Protein AF-A0A7J4SQY0-F1 (afdb_monomer)

Foldseek 3Di:
DDDDPDQPDPDAQDADPDPLLLLLLVVQVVHWDDLVVSCVSSVNPSVSSLVSVVVCVVVVQKDWPDDNPPPPITIHGDPVVVVNNLSNLLVLLLVDPPDDPDQFDKDFSDDDPLDTDIDGSDDDPDQWDWDWPDDDPVDDDPPPDDTDTDIRGDDSVDDWDADNNRSDTDDDDDD

Solvent-accessible surface area (backbone atoms only — not comparable to full-atom values): 10884 Å² total; per-residue (Å²): 135,86,82,76,75,77,92,80,67,92,78,68,51,39,72,67,75,55,70,68,55,46,44,54,53,64,54,31,71,79,43,68,37,30,70,70,54,48,18,62,77,59,71,39,57,59,72,61,47,55,54,47,49,54,51,34,41,79,67,52,24,35,50,56,83,45,62,93,86,47,84,81,33,40,30,36,61,30,72,61,29,52,49,48,50,54,23,24,51,24,30,37,44,42,67,41,76,84,70,73,89,55,75,83,37,76,44,81,50,44,79,56,92,91,50,71,41,72,46,57,69,51,92,70,87,58,63,55,47,80,42,63,80,62,82,85,81,85,62,83,82,84,80,84,69,88,80,59,70,47,79,41,80,47,68,71,90,75,72,82,43,59,42,48,90,78,24,43,80,49,72,80,79,82,130

pLDDT: mean 83.84, std 13.64, range [30.95, 97.06]

Secondary structure (DSSP, 8-state):
------TTS--------SHHHHHHHHHHTTS-B-HHHHHHHHT--HHHHHHHHHHHHHTTSEEESS-TT-TT--EEE-HHHHHHHHHHHHHHHHT--SPP-STT-EEEEEEETTEEEEEESS----SEEEEESS---SSPP-SSS---EEEEE--TTS--EE-TTT--EEPPPP-

Nearest PDB structures (foldseek):
  5yi0-assembly1_B  TM=7.807E-01  e=3.918E-03  Lactococcus lactis subsp. lactis Il1403
  6fi9-assembly1_A  TM=7.432E-01  e=4.398E-03  Lactococcus cremoris subsp. cremoris MG1363
  5yhy-assembly1_A  TM=7.097E-01  e=1.107E-02  Lactococcus lactis subsp. lactis Il1403
  5yi2-assembly2_E  TM=7.625E-01  e=2.484E-02  Lactococcus lactis subsp. lactis Il1403
  5yi3-assembly1_A  TM=6.795E-01  e=2.089E-02  Lactococcus lactis subsp. lactis Il1403

Structure (mmCIF, N/CA/C/O backbone):
data_AF-A0A7J4SQY0-F1
#
_entry.id   AF-A0A7J4SQY0-F1
#
loop_
_atom_site.group_PDB
_atom_site.id
_atom_site.type_symbol
_atom_site.label_atom_id
_atom_site.label_alt_id
_atom_site.label_comp_id
_atom_site.label_asym_id
_atom_site.label_entity_id
_atom_site.label_seq_id
_atom_site.pdbx_PDB_ins_code
_atom_site.Cartn_x
_atom_site.Cartn_y
_atom_site.Cartn_z
_atom_site.occupancy
_atom_site.B_iso_or_equiv
_atom_site.auth_seq_id
_atom_site.auth_comp_id
_atom_site.auth_asym_id
_atom_site.auth_atom_id
_atom_site.pdbx_PDB_model_num
ATOM 1 N N . MET A 1 1 ? 15.262 -10.396 9.642 1.00 30.95 1 MET A N 1
ATOM 2 C CA . MET A 1 1 ? 15.866 -9.175 10.210 1.00 30.95 1 MET A CA 1
ATOM 3 C C . MET A 1 1 ? 14.831 -8.074 10.093 1.00 30.95 1 MET A C 1
ATOM 5 O O . MET A 1 1 ? 14.498 -7.698 8.979 1.00 30.95 1 MET A O 1
ATOM 9 N N . ALA A 1 2 ? 14.218 -7.687 11.211 1.00 36.28 2 ALA A N 1
ATOM 10 C CA . ALA A 1 2 ? 13.277 -6.576 11.251 1.00 36.28 2 ALA A CA 1
ATOM 11 C C . ALA A 1 2 ? 14.099 -5.286 11.346 1.00 36.28 2 ALA A C 1
ATOM 13 O O . ALA A 1 2 ? 14.777 -5.072 12.346 1.00 36.28 2 ALA A O 1
ATOM 14 N N . GLU A 1 3 ? 14.109 -4.481 10.286 1.00 43.28 3 GLU A N 1
ATOM 15 C CA . GLU A 1 3 ? 14.729 -3.157 10.320 1.00 43.28 3 GLU A CA 1
ATOM 16 C C . GLU A 1 3 ? 13.819 -2.206 11.097 1.00 43.28 3 GLU A C 1
ATOM 18 O O . GLU A 1 3 ? 12.752 -1.794 10.640 1.00 43.28 3 GLU A O 1
ATOM 23 N N . THR A 1 4 ? 14.247 -1.889 12.313 1.00 43.28 4 THR A N 1
ATOM 24 C CA . THR A 1 4 ? 13.703 -0.828 13.150 1.00 43.28 4 THR A CA 1
ATOM 25 C C . THR A 1 4 ? 14.023 0.516 12.496 1.00 43.28 4 THR A C 1
ATOM 27 O O . THR A 1 4 ? 15.174 0.944 12.457 1.00 43.28 4 THR A O 1
ATOM 30 N N . MET A 1 5 ? 13.002 1.192 11.965 1.00 43.00 5 MET A N 1
ATOM 31 C CA . MET A 1 5 ? 13.113 2.582 11.519 1.00 43.00 5 MET A CA 1
ATOM 32 C C . MET A 1 5 ? 13.532 3.477 12.696 1.00 43.00 5 MET A C 1
ATOM 34 O O . MET A 1 5 ? 12.891 3.467 13.747 1.00 43.00 5 MET A O 1
ATOM 38 N N . SER A 1 6 ? 14.583 4.277 12.505 1.00 37.00 6 SER A N 1
ATOM 39 C CA . SER A 1 6 ? 14.982 5.339 13.434 1.00 37.00 6 SER A CA 1
ATOM 40 C C . SER A 1 6 ? 13.821 6.325 13.661 1.00 37.00 6 SER A C 1
ATOM 42 O O . SER A 1 6 ? 13.302 6.878 12.690 1.00 37.00 6 SER A O 1
ATOM 44 N N . PRO A 1 7 ? 13.421 6.611 14.913 1.00 41.41 7 PRO A N 1
ATOM 45 C CA . PRO A 1 7 ? 12.177 7.325 15.226 1.00 41.41 7 PRO A CA 1
ATOM 46 C C . PRO A 1 7 ? 12.221 8.856 15.039 1.00 41.41 7 PRO A C 1
ATOM 48 O O . PRO A 1 7 ? 11.351 9.545 15.565 1.00 41.41 7 PRO A O 1
ATOM 51 N N . ASN A 1 8 ? 13.204 9.421 14.322 1.00 38.00 8 ASN A N 1
ATOM 52 C CA . ASN A 1 8 ? 13.522 10.855 14.434 1.00 38.00 8 ASN A CA 1
ATOM 53 C C . ASN A 1 8 ? 13.564 11.672 13.130 1.00 38.00 8 ASN A C 1
ATOM 55 O O . ASN A 1 8 ? 14.166 12.741 13.093 1.00 38.00 8 ASN A O 1
ATOM 59 N N . SER A 1 9 ? 12.892 11.224 12.069 1.00 47.25 9 SER A N 1
ATOM 60 C CA . SER A 1 9 ? 12.479 12.130 10.990 1.00 47.25 9 SER A CA 1
ATOM 61 C C . SER A 1 9 ? 10.979 12.364 11.125 1.00 47.25 9 SER A C 1
ATOM 63 O O . SER A 1 9 ? 10.215 11.408 11.251 1.00 47.25 9 SER A O 1
ATOM 65 N N . GLU A 1 10 ? 10.547 13.624 11.150 1.00 61.50 10 GLU A N 1
ATOM 66 C CA . GLU A 1 10 ? 9.141 14.034 11.242 1.00 61.50 10 GLU A CA 1
ATOM 67 C C . GLU A 1 10 ? 8.402 13.726 9.922 1.00 61.50 10 GLU A C 1
ATOM 69 O O . GLU A 1 10 ? 7.939 14.613 9.203 1.00 61.50 10 GLU A O 1
ATOM 74 N N . VAL A 1 11 ? 8.336 12.448 9.547 1.00 72.88 11 VAL A N 1
ATOM 75 C CA . VAL A 1 11 ? 7.703 12.014 8.306 1.00 72.88 11 VAL A CA 1
ATOM 76 C C . VAL A 1 11 ? 6.193 12.057 8.503 1.00 72.88 11 VAL A C 1
ATOM 78 O O . VAL A 1 11 ? 5.601 11.227 9.192 1.00 72.88 11 VAL A O 1
ATOM 81 N N . LYS A 1 12 ? 5.567 13.083 7.925 1.00 84.44 12 LYS A N 1
ATOM 82 C CA . LYS A 1 12 ? 4.125 13.302 8.038 1.00 84.44 12 LYS A CA 1
ATOM 83 C C . LYS A 1 12 ? 3.348 12.308 7.168 1.00 84.44 12 LYS A C 1
ATOM 85 O O . LYS A 1 12 ? 3.774 12.040 6.039 1.00 84.44 12 LYS A O 1
ATOM 90 N N . PRO A 1 13 ? 2.187 11.820 7.645 1.00 89.88 13 PRO A N 1
ATOM 91 C CA . PRO A 1 13 ? 1.281 11.010 6.843 1.00 89.88 13 PRO A CA 1
ATOM 92 C C . PRO A 1 13 ? 0.992 11.673 5.497 1.00 89.88 13 PRO A C 1
ATOM 94 O O . PRO A 1 13 ? 0.701 12.870 5.419 1.00 89.88 13 PRO A O 1
ATOM 97 N N . ARG A 1 14 ? 1.076 10.902 4.412 1.00 93.50 14 ARG A N 1
ATOM 98 C CA . ARG A 1 14 ? 0.941 11.434 3.057 1.00 93.50 14 ARG A CA 1
ATOM 99 C C . ARG A 1 14 ? 0.209 10.458 2.158 1.00 93.50 14 ARG A C 1
ATOM 101 O O . ARG A 1 14 ? 0.680 9.364 1.884 1.00 93.50 14 ARG A O 1
ATOM 108 N N . ARG A 1 15 ? -0.903 10.925 1.598 1.00 94.00 15 ARG A N 1
ATOM 109 C CA . ARG A 1 15 ? -1.699 10.173 0.630 1.00 94.00 15 ARG A CA 1
ATOM 110 C C . ARG A 1 15 ? -0.945 9.942 -0.684 1.00 94.00 15 ARG A C 1
ATOM 112 O O . ARG A 1 15 ? -0.484 10.899 -1.319 1.00 94.00 15 ARG A O 1
ATOM 119 N N . ILE A 1 16 ? -0.949 8.701 -1.165 1.00 94.38 16 ILE A N 1
ATOM 120 C CA . ILE A 1 16 ? -0.61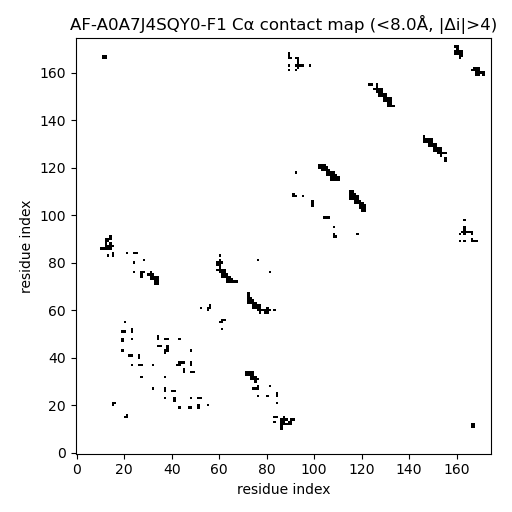7 8.367 -2.552 1.00 94.38 16 ILE A CA 1
ATOM 121 C C . ILE A 1 16 ? -1.753 8.874 -3.446 1.00 94.38 16 ILE A C 1
ATOM 123 O O . ILE A 1 16 ? -2.905 8.436 -3.369 1.00 94.38 16 ILE A O 1
ATOM 127 N N . ARG A 1 17 ? -1.428 9.834 -4.314 1.00 90.25 17 ARG A N 1
ATOM 128 C CA . ARG A 1 17 ? -2.368 10.373 -5.301 1.00 90.25 17 ARG A CA 1
ATOM 129 C C . ARG A 1 17 ? -2.449 9.425 -6.498 1.00 90.25 17 ARG A C 1
ATOM 131 O O . ARG A 1 17 ? -1.426 8.984 -7.011 1.00 90.25 17 ARG A O 1
ATOM 138 N N . GLY A 1 18 ? -3.667 9.157 -6.961 1.00 90.88 18 GLY A N 1
ATOM 139 C CA . GLY A 1 18 ? -3.925 8.303 -8.121 1.00 90.88 18 GLY A CA 1
ATOM 140 C C . GLY A 1 18 ? -4.177 6.837 -7.758 1.00 90.88 18 GLY A C 1
ATOM 141 O O . GLY A 1 18 ? -3.377 6.180 -7.096 1.00 90.88 18 GLY A O 1
ATOM 142 N N . LEU A 1 19 ? -5.305 6.315 -8.240 1.00 91.12 19 LEU A N 1
ATOM 143 C CA . LEU A 1 19 ? -5.750 4.946 -7.971 1.00 91.12 19 LEU A CA 1
ATOM 144 C C . LEU A 1 19 ? -4.794 3.900 -8.559 1.00 91.12 19 LEU A C 1
ATOM 146 O O . LEU A 1 19 ? -4.408 2.962 -7.872 1.00 91.12 19 LEU A O 1
ATOM 150 N N . HIS A 1 20 ? -4.375 4.084 -9.815 1.00 94.75 20 HIS A N 1
ATOM 151 C CA . HIS A 1 20 ? -3.477 3.145 -10.496 1.00 94.75 20 HIS A CA 1
ATOM 152 C C . HIS A 1 20 ? -2.133 3.027 -9.782 1.00 94.75 20 HIS A C 1
ATOM 154 O O . HIS A 1 20 ? -1.658 1.920 -9.548 1.00 94.75 20 HIS A O 1
ATOM 160 N N . ARG A 1 21 ? -1.570 4.169 -9.374 1.00 95.62 21 ARG A N 1
ATOM 161 C CA . ARG A 1 21 ? -0.329 4.240 -8.605 1.00 95.62 21 ARG A CA 1
ATOM 162 C C . ARG A 1 21 ? -0.411 3.407 -7.338 1.00 95.62 21 ARG A C 1
ATOM 164 O O . ARG A 1 21 ? 0.432 2.546 -7.108 1.00 95.62 21 ARG A O 1
ATOM 171 N N . ARG A 1 22 ? -1.455 3.649 -6.544 1.00 94.69 22 ARG A N 1
ATOM 172 C CA . ARG A 1 22 ? -1.685 2.924 -5.298 1.00 94.69 22 ARG A CA 1
ATOM 173 C C . ARG A 1 22 ? -1.810 1.424 -5.552 1.00 94.69 22 ARG A C 1
ATOM 175 O O . ARG A 1 22 ? -1.087 0.660 -4.932 1.00 94.69 22 ARG A O 1
ATOM 182 N N . ARG A 1 23 ? -2.645 1.004 -6.506 1.00 94.50 23 ARG A N 1
ATOM 183 C CA . ARG A 1 23 ? -2.817 -0.421 -6.837 1.00 94.50 23 ARG A CA 1
ATOM 184 C C . ARG A 1 23 ? -1.507 -1.107 -7.213 1.00 94.50 23 ARG A C 1
ATOM 186 O O . ARG A 1 23 ? -1.254 -2.208 -6.745 1.00 94.50 23 ARG A O 1
ATOM 193 N N . VAL A 1 24 ? -0.675 -0.461 -8.032 1.00 96.00 24 VAL A N 1
ATOM 194 C CA . VAL A 1 24 ? 0.631 -1.014 -8.424 1.00 96.00 24 VAL A CA 1
ATOM 195 C C . VAL A 1 24 ? 1.545 -1.169 -7.206 1.00 96.00 24 VAL A C 1
ATOM 197 O O . VAL A 1 24 ? 2.117 -2.237 -7.018 1.00 96.00 24 VAL A O 1
ATOM 200 N N . LEU A 1 25 ? 1.643 -0.147 -6.350 1.00 95.62 25 LEU A N 1
ATOM 201 C CA . LEU A 1 25 ? 2.472 -0.199 -5.141 1.00 95.62 25 LEU A CA 1
ATOM 202 C C . LEU A 1 25 ? 1.994 -1.277 -4.147 1.00 95.62 25 LEU A C 1
ATOM 204 O O . LEU A 1 25 ? 2.810 -2.045 -3.652 1.00 95.62 25 LEU A O 1
ATOM 208 N N . PHE A 1 26 ? 0.684 -1.390 -3.909 1.00 92.56 26 PHE A N 1
ATOM 209 C CA . PHE A 1 26 ? 0.097 -2.410 -3.023 1.00 92.56 26 PHE A CA 1
ATOM 210 C C . PHE A 1 26 ? 0.139 -3.837 -3.602 1.00 92.56 26 PHE A C 1
ATOM 212 O O . PHE A 1 26 ? 0.097 -4.810 -2.853 1.00 92.56 26 PHE A O 1
ATOM 219 N N . ALA A 1 27 ? 0.211 -4.004 -4.925 1.00 93.06 27 ALA A N 1
ATOM 220 C CA . ALA A 1 27 ? 0.482 -5.315 -5.518 1.00 93.06 27 ALA A CA 1
ATOM 221 C C . ALA A 1 27 ? 1.932 -5.744 -5.236 1.00 93.06 27 ALA A C 1
ATOM 223 O O . ALA A 1 27 ? 2.181 -6.867 -4.806 1.00 93.06 27 ALA A O 1
ATOM 224 N N . LEU A 1 28 ? 2.879 -4.815 -5.402 1.00 94.62 28 LEU A N 1
ATOM 225 C CA . LEU A 1 28 ? 4.304 -5.053 -5.163 1.00 94.62 28 LEU A CA 1
ATOM 226 C C . LEU A 1 28 ? 4.682 -5.157 -3.676 1.00 94.62 28 LEU A C 1
ATOM 228 O O . LEU A 1 28 ? 5.775 -5.611 -3.354 1.00 94.62 28 LEU A O 1
ATOM 232 N N . SER A 1 29 ? 3.811 -4.739 -2.752 1.00 91.62 29 SER A N 1
ATOM 233 C CA . SER A 1 29 ? 4.074 -4.844 -1.309 1.00 91.62 29 SER A CA 1
ATOM 234 C C . SER A 1 29 ? 4.036 -6.274 -0.786 1.00 91.62 29 SER A C 1
ATOM 236 O O . SER A 1 29 ? 4.576 -6.538 0.284 1.00 91.62 29 SER A O 1
ATOM 238 N N . ARG A 1 30 ? 3.391 -7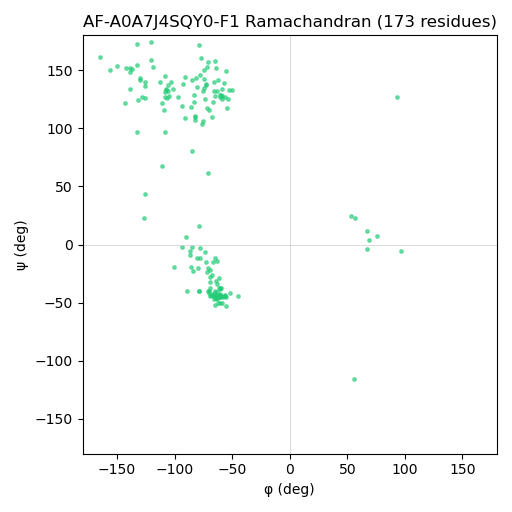.176 -1.530 1.00 86.69 30 ARG A N 1
ATOM 239 C CA . ARG A 1 30 ? 3.230 -8.590 -1.175 1.00 86.69 30 ARG A CA 1
ATOM 240 C C . ARG A 1 30 ? 4.371 -9.446 -1.699 1.00 86.69 30 ARG A C 1
ATOM 242 O O . ARG A 1 30 ? 4.835 -10.362 -1.027 1.00 86.69 30 ARG A O 1
ATOM 249 N N . SER A 1 31 ? 4.806 -9.152 -2.917 1.00 90.62 31 SER A N 1
ATOM 250 C CA . SER A 1 31 ? 5.847 -9.891 -3.616 1.00 90.62 31 SER A CA 1
ATOM 251 C C . SER A 1 31 ? 6.360 -9.090 -4.801 1.00 90.62 31 SER A C 1
ATOM 253 O O . SER A 1 31 ? 5.647 -8.242 -5.341 1.00 90.62 31 SER A O 1
ATOM 255 N N . ASP A 1 32 ? 7.539 -9.457 -5.281 1.00 94.81 32 ASP A N 1
ATOM 256 C CA . ASP A 1 32 ? 8.056 -8.951 -6.544 1.00 94.81 32 ASP A CA 1
ATOM 257 C C . ASP A 1 32 ? 7.284 -9.580 -7.712 1.00 94.81 32 ASP A C 1
ATOM 259 O O . ASP A 1 32 ? 6.944 -10.767 -7.693 1.00 94.81 32 ASP A O 1
ATOM 263 N N . LEU A 1 33 ? 6.956 -8.780 -8.726 1.00 95.69 33 LEU A N 1
ATOM 264 C CA . LEU A 1 33 ? 6.059 -9.188 -9.810 1.00 95.69 33 LEU A CA 1
ATOM 265 C C . LEU A 1 33 ? 6.561 -8.710 -11.167 1.00 95.69 33 LEU A C 1
ATOM 267 O O . LEU A 1 33 ? 7.153 -7.646 -11.311 1.00 95.69 33 LEU A O 1
ATOM 271 N N . THR A 1 34 ? 6.223 -9.451 -12.214 1.00 95.44 34 THR A N 1
ATOM 272 C CA . THR A 1 34 ? 6.360 -8.985 -13.599 1.00 95.44 34 THR A CA 1
ATOM 273 C C . THR A 1 34 ? 5.236 -8.015 -13.977 1.00 95.44 34 THR A C 1
ATOM 275 O O . THR A 1 34 ? 4.144 -8.039 -13.406 1.00 95.44 34 THR A O 1
ATOM 278 N N . VAL A 1 35 ? 5.441 -7.213 -15.030 1.00 94.81 35 VAL A N 1
ATOM 279 C CA . VAL A 1 35 ? 4.418 -6.287 -15.570 1.00 94.81 35 VAL A CA 1
ATOM 280 C C . VAL A 1 35 ? 3.083 -6.996 -15.850 1.00 94.81 35 VAL A C 1
ATOM 282 O O . VAL A 1 35 ? 2.014 -6.476 -15.527 1.00 94.81 35 VAL A O 1
ATOM 285 N N . ALA A 1 36 ? 3.135 -8.206 -16.416 1.00 94.38 36 ALA A N 1
ATOM 286 C CA . ALA A 1 36 ? 1.944 -8.987 -16.738 1.00 94.38 36 ALA A CA 1
ATOM 287 C C . ALA A 1 36 ? 1.212 -9.487 -15.480 1.00 94.38 36 ALA A C 1
ATOM 289 O O . ALA A 1 36 ? -0.018 -9.496 -15.454 1.00 94.38 36 ALA A O 1
ATOM 290 N N . GLN A 1 37 ? 1.945 -9.874 -14.430 1.00 95.81 37 GLN A N 1
ATOM 291 C CA . GLN A 1 37 ? 1.346 -10.244 -13.143 1.00 95.81 37 GLN A CA 1
ATOM 292 C C . GLN A 1 37 ? 0.686 -9.038 -12.468 1.00 95.81 37 GLN A C 1
ATOM 294 O O . GLN A 1 37 ? -0.455 -9.156 -12.030 1.00 95.81 37 GLN A O 1
ATOM 299 N N . ILE A 1 38 ? 1.340 -7.870 -12.473 1.00 95.62 38 ILE A N 1
ATOM 300 C CA . ILE A 1 38 ? 0.766 -6.625 -11.937 1.00 95.62 38 ILE A CA 1
ATOM 301 C C . ILE A 1 38 ? -0.528 -6.273 -12.679 1.00 95.62 38 ILE A C 1
ATOM 303 O O . ILE A 1 38 ? -1.530 -5.945 -12.048 1.00 95.62 38 ILE A O 1
ATOM 307 N N . SER A 1 39 ? -0.544 -6.381 -14.011 1.00 96.00 39 SER A N 1
ATOM 308 C CA . SER A 1 39 ? -1.745 -6.137 -14.821 1.00 96.00 39 SER A CA 1
ATOM 309 C C . SER A 1 39 ? -2.911 -7.041 -14.424 1.00 96.00 39 SER A C 1
ATOM 311 O O . SER A 1 39 ? -4.020 -6.543 -14.229 1.00 96.00 39 SER A O 1
ATOM 313 N N . ARG A 1 40 ? -2.657 -8.343 -14.228 1.00 94.75 40 ARG A N 1
ATOM 314 C CA . ARG A 1 40 ? -3.683 -9.294 -13.779 1.00 94.75 40 ARG A CA 1
ATOM 315 C C . ARG A 1 40 ? -4.182 -8.982 -12.369 1.00 94.75 40 ARG A C 1
ATOM 317 O O . ARG A 1 40 ? -5.383 -8.824 -12.189 1.00 94.75 40 ARG A O 1
ATOM 324 N N . GLN A 1 41 ? -3.280 -8.828 -11.398 1.00 93.12 41 GLN A N 1
ATOM 325 C CA . GLN A 1 41 ? -3.655 -8.599 -9.997 1.00 93.12 41 GLN A CA 1
ATOM 326 C C . GLN A 1 41 ? -4.385 -7.268 -9.786 1.00 93.12 41 GLN A C 1
ATOM 328 O O . GLN A 1 41 ? -5.356 -7.195 -9.048 1.00 93.12 41 GLN A O 1
ATOM 333 N N . THR A 1 42 ? -3.953 -6.200 -10.458 1.00 93.06 42 THR A N 1
ATOM 334 C CA . THR A 1 42 ? -4.568 -4.869 -10.301 1.00 93.06 42 THR A CA 1
ATOM 335 C C . THR A 1 42 ? -5.777 -4.647 -11.214 1.00 93.06 42 THR A C 1
ATOM 337 O O . THR A 1 42 ? -6.435 -3.603 -11.131 1.00 93.06 42 THR A O 1
ATOM 340 N N . SER A 1 43 ? -6.060 -5.601 -12.114 1.00 93.56 43 SER A N 1
ATOM 341 C CA . SER A 1 43 ? -7.028 -5.468 -13.211 1.00 93.56 43 SER A CA 1
ATOM 342 C C . SER A 1 43 ? -6.802 -4.227 -14.092 1.00 93.56 43 SER A C 1
ATOM 344 O O . SER A 1 43 ? -7.739 -3.702 -14.699 1.00 93.56 43 SER A O 1
ATOM 346 N N . LEU A 1 44 ? -5.573 -3.709 -14.144 1.00 94.06 44 LEU A N 1
ATOM 347 C CA . LEU A 1 44 ? -5.203 -2.578 -14.989 1.00 94.06 44 LEU A CA 1
ATOM 348 C C . LEU A 1 44 ? -4.682 -3.093 -16.323 1.00 94.06 44 LEU A C 1
ATOM 350 O O . LEU A 1 44 ? -3.883 -4.027 -16.368 1.00 94.06 44 LEU A O 1
ATOM 354 N N . ARG A 1 45 ? -5.076 -2.455 -17.429 1.00 95.44 45 ARG A N 1
ATOM 355 C CA . ARG A 1 45 ? -4.532 -2.806 -18.747 1.00 95.44 45 ARG A CA 1
ATOM 356 C C . ARG A 1 45 ? -3.024 -2.552 -18.784 1.00 95.44 45 ARG A C 1
ATOM 358 O O . ARG A 1 45 ? -2.553 -1.530 -18.283 1.00 95.44 45 ARG A O 1
ATOM 365 N N . MET A 1 46 ? -2.293 -3.445 -19.449 1.00 94.56 46 MET A N 1
ATOM 366 C CA . MET A 1 46 ? -0.831 -3.395 -19.595 1.00 94.56 46 MET A CA 1
ATOM 367 C C . MET A 1 46 ? -0.271 -1.999 -19.944 1.00 94.56 46 MET A C 1
ATOM 369 O O . MET A 1 46 ? 0.681 -1.590 -19.284 1.00 94.56 46 MET A O 1
ATOM 373 N N . PRO A 1 47 ? -0.846 -1.209 -20.879 1.00 94.75 47 PRO A N 1
ATOM 374 C CA . PRO A 1 47 ? -0.326 0.130 -21.176 1.00 94.75 47 PRO A CA 1
ATOM 375 C C . PRO A 1 47 ? -0.344 1.083 -19.972 1.00 94.75 47 PRO A C 1
ATOM 377 O O . PRO A 1 47 ? 0.598 1.850 -19.781 1.00 94.75 47 PRO A O 1
ATOM 380 N N . HIS A 1 48 ? -1.380 1.013 -19.128 1.00 95.50 48 HIS A N 1
ATOM 381 C CA . HIS A 1 48 ? -1.473 1.834 -17.917 1.00 95.50 48 HIS A CA 1
ATOM 382 C C . HIS A 1 48 ? -0.473 1.385 -16.857 1.00 95.50 48 HIS A C 1
ATOM 384 O O . HIS A 1 48 ? 0.150 2.229 -16.218 1.00 95.50 48 HIS A O 1
ATOM 390 N N . VAL A 1 49 ? -0.285 0.072 -16.706 1.00 96.06 49 VAL A N 1
ATOM 391 C CA . VAL A 1 49 ? 0.712 -0.488 -15.786 1.00 96.06 49 VAL A CA 1
ATOM 392 C C . VAL A 1 49 ? 2.116 -0.067 -16.206 1.00 96.06 49 VAL A C 1
ATOM 394 O O . VAL A 1 49 ? 2.854 0.481 -15.396 1.00 96.06 49 VAL A O 1
ATOM 397 N N . SER A 1 50 ? 2.475 -0.242 -17.478 1.00 94.19 50 SER A N 1
ATOM 398 C CA . SER A 1 50 ? 3.789 0.146 -18.001 1.00 94.19 50 SER A CA 1
ATOM 399 C C . SER A 1 50 ? 4.058 1.644 -17.851 1.00 94.19 50 SER A C 1
ATOM 401 O O . SER A 1 50 ? 5.154 2.030 -17.441 1.00 94.19 50 SER A O 1
ATOM 403 N N . ALA A 1 51 ? 3.065 2.491 -18.144 1.00 95.19 51 ALA A N 1
ATOM 404 C CA . ALA A 1 51 ? 3.186 3.935 -17.973 1.00 95.19 51 ALA A CA 1
ATOM 405 C C . ALA A 1 51 ? 3.382 4.325 -16.500 1.00 95.19 51 ALA A C 1
ATOM 407 O O . ALA A 1 51 ? 4.241 5.153 -16.195 1.00 95.19 51 ALA A O 1
ATOM 408 N N . GLU A 1 52 ? 2.630 3.712 -15.583 1.00 96.69 52 GLU A N 1
ATOM 409 C CA . GLU A 1 52 ? 2.758 4.011 -14.157 1.00 96.69 52 GLU A CA 1
ATOM 410 C C . GLU A 1 52 ? 4.077 3.490 -13.583 1.00 96.69 52 GLU A C 1
ATOM 412 O O . GLU A 1 52 ? 4.747 4.213 -12.857 1.00 96.69 52 GLU A O 1
ATOM 417 N N . LEU A 1 53 ? 4.530 2.301 -13.985 1.00 95.75 53 LEU A N 1
ATOM 418 C CA . LEU A 1 53 ? 5.846 1.778 -13.613 1.00 95.75 53 LEU A CA 1
ATOM 419 C C . LEU A 1 53 ? 6.986 2.661 -14.118 1.00 95.75 53 LEU A C 1
ATOM 421 O O . LEU A 1 53 ? 7.972 2.844 -13.413 1.00 95.75 53 LEU A O 1
ATOM 425 N N . LYS A 1 54 ? 6.866 3.237 -15.321 1.00 95.25 54 LYS A N 1
ATOM 426 C CA . LYS A 1 54 ? 7.844 4.215 -15.817 1.00 95.25 54 LYS A CA 1
ATOM 427 C C . LYS A 1 54 ? 7.917 5.435 -14.892 1.00 95.25 54 LYS A C 1
ATOM 429 O O . LYS A 1 54 ? 9.014 5.846 -14.534 1.00 95.25 54 LYS A O 1
ATOM 434 N N . ARG A 1 55 ? 6.772 5.975 -14.458 1.00 96.00 55 ARG A N 1
ATOM 435 C CA . ARG A 1 55 ? 6.728 7.095 -13.497 1.00 96.00 55 ARG A CA 1
ATOM 436 C C . ARG A 1 55 ? 7.303 6.706 -12.138 1.00 96.00 55 ARG A C 1
ATOM 438 O O . ARG A 1 55 ? 8.130 7.430 -11.607 1.00 96.00 55 ARG A O 1
ATOM 445 N N . LEU A 1 56 ? 6.913 5.548 -11.608 1.00 96.50 56 LEU A N 1
ATOM 446 C CA . LEU A 1 56 ? 7.383 5.054 -10.314 1.00 96.50 56 LEU A CA 1
ATOM 447 C C . LEU A 1 56 ? 8.895 4.793 -10.294 1.00 96.50 56 LEU A C 1
ATOM 449 O O . LEU A 1 56 ? 9.518 5.035 -9.266 1.00 96.50 56 LEU A O 1
ATOM 453 N N . ARG A 1 57 ? 9.493 4.346 -11.410 1.00 95.50 57 ARG A N 1
ATOM 454 C CA . ARG A 1 57 ? 10.957 4.230 -11.547 1.00 95.50 57 ARG A CA 1
ATOM 455 C C . ARG A 1 57 ? 11.637 5.594 -11.534 1.00 95.50 57 ARG A C 1
ATOM 457 O O . ARG A 1 57 ? 12.618 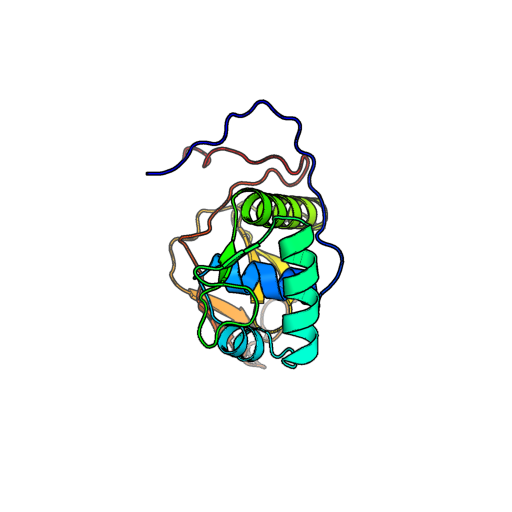5.762 -10.825 1.00 95.50 57 ARG A O 1
ATOM 464 N N . ASN A 1 58 ? 11.094 6.568 -12.268 1.00 96.12 58 ASN A N 1
ATOM 465 C CA . ASN A 1 58 ? 11.615 7.941 -12.259 1.00 96.12 58 ASN A CA 1
ATOM 466 C C . ASN A 1 58 ? 11.525 8.585 -10.864 1.00 96.12 58 ASN A C 1
ATOM 468 O O . ASN A 1 58 ? 12.316 9.459 -10.535 1.00 96.12 58 ASN A O 1
ATOM 472 N N . GLU A 1 59 ? 10.549 8.166 -10.057 1.00 95.88 59 GLU A N 1
ATOM 473 C CA . GLU A 1 59 ? 10.379 8.581 -8.661 1.00 95.88 59 GLU A CA 1
ATOM 474 C C . GLU A 1 59 ? 11.120 7.667 -7.663 1.00 95.88 59 GLU A C 1
ATOM 476 O O . GLU A 1 59 ? 10.939 7.823 -6.456 1.00 95.88 59 GLU A O 1
ATOM 481 N N . GLU A 1 60 ? 11.921 6.710 -8.148 1.00 96.38 60 GLU A N 1
ATOM 482 C CA . GLU A 1 60 ? 12.719 5.756 -7.360 1.00 96.38 60 GLU A CA 1
ATOM 483 C C . GLU A 1 60 ? 11.906 4.914 -6.364 1.00 96.38 60 GLU A C 1
ATOM 485 O O . GLU A 1 60 ? 12.439 4.418 -5.374 1.00 96.38 60 GLU A O 1
ATOM 490 N N . MET A 1 61 ? 10.604 4.741 -6.591 1.00 96.44 61 MET A N 1
ATOM 491 C CA . MET A 1 61 ? 9.733 3.942 -5.718 1.00 96.44 61 MET A CA 1
ATOM 492 C C . MET A 1 61 ? 9.779 2.446 -6.050 1.00 96.44 61 MET A C 1
ATOM 494 O O . MET A 1 61 ? 9.442 1.607 -5.215 1.00 96.44 61 MET A O 1
ATOM 498 N N . VAL A 1 62 ? 10.169 2.105 -7.278 1.00 96.94 62 VAL A N 1
ATOM 499 C CA . VAL A 1 62 ? 10.277 0.723 -7.759 1.00 96.94 62 VAL A CA 1
ATOM 500 C C . VAL A 1 62 ? 11.559 0.548 -8.560 1.00 96.94 62 VAL A C 1
ATOM 502 O O . VAL A 1 62 ? 12.021 1.483 -9.215 1.00 96.94 62 VAL A O 1
ATOM 505 N N . SER A 1 63 ? 12.092 -0.667 -8.549 1.00 95.06 63 SER A N 1
ATOM 506 C CA . SER A 1 63 ? 13.231 -1.082 -9.368 1.00 95.06 63 SER A CA 1
ATOM 507 C C . SER A 1 63 ? 12.930 -2.426 -10.037 1.00 95.06 63 SER A C 1
ATOM 509 O O . SER A 1 63 ? 11.875 -3.020 -9.800 1.00 95.06 63 SER A O 1
ATOM 511 N N . SER A 1 64 ? 13.803 -2.881 -10.933 1.00 93.38 64 SER A N 1
ATOM 512 C CA . SER A 1 64 ? 13.655 -4.165 -11.615 1.00 93.38 64 SER A CA 1
ATOM 513 C C . SER A 1 64 ? 14.974 -4.921 -11.740 1.00 93.38 64 SER A C 1
ATOM 515 O O . SER A 1 64 ? 16.026 -4.304 -11.850 1.00 93.38 64 SER A O 1
ATOM 517 N N . THR A 1 65 ? 14.917 -6.255 -11.724 1.00 89.44 65 THR A N 1
ATOM 518 C CA . THR A 1 65 ? 16.108 -7.129 -11.760 1.00 89.44 65 THR A CA 1
ATOM 519 C C . THR A 1 65 ? 16.837 -7.101 -13.106 1.00 89.44 65 THR A C 1
ATOM 521 O O . THR A 1 65 ? 18.037 -7.340 -13.159 1.00 89.44 65 THR A O 1
ATOM 524 N N . GLY A 1 66 ? 16.121 -6.825 -14.195 1.00 83.56 66 GLY A N 1
ATOM 525 C CA . GLY A 1 66 ? 16.695 -6.639 -15.528 1.00 83.56 66 GLY A CA 1
ATOM 526 C C . GLY A 1 66 ? 16.391 -5.261 -16.103 1.00 83.56 66 GLY A C 1
ATOM 527 O O . GLY A 1 66 ? 15.583 -4.505 -15.543 1.00 83.56 66 GLY A O 1
ATOM 528 N N . ASP A 1 67 ? 16.990 -4.983 -17.260 1.00 77.81 67 ASP A N 1
ATOM 529 C CA . ASP A 1 67 ? 16.842 -3.711 -17.961 1.00 77.81 67 ASP A CA 1
ATOM 530 C C . ASP A 1 67 ? 15.371 -3.356 -18.242 1.00 77.81 67 ASP A C 1
ATOM 532 O O . ASP A 1 67 ? 14.523 -4.239 -18.450 1.00 77.81 67 ASP A O 1
ATOM 536 N N . PRO A 1 68 ? 15.028 -2.056 -18.282 1.00 69.62 68 PRO A N 1
ATOM 537 C CA . PRO A 1 68 ? 13.689 -1.615 -18.638 1.00 69.62 68 PRO A CA 1
ATOM 538 C C . PRO A 1 68 ? 13.242 -2.188 -19.992 1.00 69.62 68 PRO A C 1
ATOM 540 O O . PRO A 1 68 ? 13.816 -1.891 -21.032 1.00 69.62 68 PRO A O 1
ATOM 543 N N . GLY A 1 69 ? 12.174 -2.990 -19.984 1.00 67.94 69 GLY A N 1
ATOM 544 C CA . GLY A 1 69 ? 11.632 -3.621 -21.194 1.00 67.94 69 GLY A CA 1
ATOM 545 C C . GLY A 1 69 ? 12.110 -5.055 -21.438 1.00 67.94 69 GLY A C 1
ATOM 546 O O . GLY A 1 69 ? 11.562 -5.721 -22.318 1.00 67.94 69 GLY A O 1
ATOM 547 N N . ALA A 1 70 ? 13.040 -5.570 -20.626 1.00 79.00 70 ALA A N 1
ATOM 548 C CA . ALA A 1 70 ? 13.386 -6.985 -20.630 1.00 79.00 70 ALA A CA 1
ATOM 549 C C . ALA A 1 70 ? 12.152 -7.838 -20.283 1.00 79.00 70 ALA A C 1
ATOM 551 O O . ALA A 1 70 ? 11.448 -7.604 -19.290 1.00 79.00 70 ALA A O 1
ATOM 552 N N . ARG A 1 71 ? 11.863 -8.835 -21.127 1.00 78.56 71 ARG A N 1
ATOM 553 C CA . ARG A 1 71 ? 10.736 -9.751 -20.912 1.00 78.56 71 ARG A CA 1
ATOM 554 C C . ARG A 1 71 ? 10.963 -10.542 -19.626 1.00 78.56 71 ARG A C 1
ATOM 556 O O . ARG A 1 71 ? 12.037 -11.086 -19.416 1.00 78.56 71 ARG A O 1
ATOM 563 N N . GLY A 1 72 ? 9.936 -10.610 -18.782 1.00 83.50 72 GLY A N 1
ATOM 564 C CA . GLY A 1 72 ? 9.996 -11.361 -17.526 1.00 83.50 72 GLY A CA 1
ATOM 565 C C . GLY A 1 72 ? 10.791 -10.689 -16.402 1.00 83.50 72 GLY A C 1
ATOM 566 O O . GLY A 1 72 ? 10.955 -11.307 -15.359 1.00 83.50 72 GLY A O 1
ATOM 567 N N . SER A 1 73 ? 11.245 -9.440 -16.573 1.00 90.06 73 SER A N 1
ATOM 568 C CA . SER A 1 73 ? 11.933 -8.707 -15.504 1.00 90.06 73 SER A CA 1
ATOM 569 C C . SER A 1 73 ? 11.036 -8.573 -14.268 1.00 90.06 73 SER A C 1
ATOM 571 O O . SER A 1 73 ? 9.895 -8.100 -14.367 1.00 90.06 73 SER A O 1
ATOM 573 N N . SER A 1 74 ? 11.555 -9.017 -13.121 1.00 94.12 74 SER A N 1
ATOM 574 C CA . SER A 1 74 ? 10.884 -8.896 -11.828 1.00 94.12 74 SER A CA 1
ATOM 575 C C . SER A 1 74 ? 10.977 -7.456 -11.339 1.00 94.12 74 SER A C 1
ATOM 577 O O . SER A 1 74 ? 12.046 -6.849 -11.401 1.00 94.12 74 SER A O 1
ATOM 579 N N . ILE A 1 75 ? 9.856 -6.894 -10.895 1.00 95.88 75 ILE A N 1
ATOM 580 C CA . ILE A 1 75 ? 9.752 -5.536 -10.363 1.00 95.88 75 ILE A CA 1
ATOM 581 C C . ILE A 1 75 ? 9.546 -5.642 -8.863 1.00 95.88 75 ILE A C 1
ATOM 583 O O . ILE A 1 75 ? 8.680 -6.391 -8.417 1.00 95.88 75 ILE A O 1
ATOM 587 N N . TYR A 1 76 ? 10.299 -4.850 -8.111 1.00 95.81 76 TYR A N 1
ATOM 588 C CA . TYR A 1 76 ? 10.276 -4.847 -6.656 1.00 95.81 76 TYR A CA 1
ATOM 589 C C . TYR A 1 76 ? 10.184 -3.422 -6.106 1.00 95.81 76 TYR A C 1
ATOM 591 O O . TYR A 1 76 ? 10.580 -2.449 -6.761 1.00 95.81 76 TYR A O 1
ATOM 599 N N . LEU A 1 77 ? 9.641 -3.289 -4.894 1.00 96.75 77 LEU A N 1
ATOM 600 C CA . LEU A 1 77 ? 9.613 -2.011 -4.182 1.00 96.75 77 LEU A CA 1
ATOM 601 C C . LEU A 1 77 ? 10.997 -1.664 -3.643 1.00 96.75 77 LEU A C 1
ATOM 603 O O . LEU A 1 77 ? 11.646 -2.483 -2.992 1.00 96.75 77 LEU A O 1
ATOM 607 N N . THR A 1 78 ? 11.396 -0.411 -3.831 1.00 97.06 78 THR A N 1
ATOM 608 C CA . THR A 1 78 ? 12.532 0.168 -3.109 1.00 97.06 78 THR A CA 1
ATOM 609 C C . THR A 1 78 ? 12.113 0.556 -1.690 1.00 97.06 78 THR A C 1
ATOM 611 O O . THR A 1 78 ? 10.924 0.572 -1.353 1.00 97.06 78 THR A O 1
ATOM 614 N N . GLN A 1 79 ? 13.083 0.946 -0.862 1.00 95.19 79 GLN A N 1
ATOM 615 C CA . GLN A 1 79 ? 12.813 1.485 0.470 1.00 95.19 79 GLN A CA 1
ATOM 616 C C . GLN A 1 79 ? 11.855 2.687 0.424 1.00 95.19 79 GLN A C 1
ATOM 618 O O . GLN A 1 79 ? 10.846 2.713 1.125 1.00 95.19 79 GLN A O 1
ATOM 623 N N . ARG A 1 80 ? 12.090 3.623 -0.501 1.00 95.50 80 ARG A N 1
ATOM 624 C CA . ARG A 1 80 ? 11.234 4.797 -0.719 1.00 95.50 80 ARG A CA 1
ATOM 625 C C . ARG A 1 80 ? 9.799 4.420 -1.105 1.00 95.50 80 ARG A C 1
ATOM 627 O O . ARG A 1 80 ? 8.848 5.063 -0.666 1.00 95.50 80 ARG A O 1
ATOM 634 N N . GLY A 1 81 ? 9.622 3.375 -1.918 1.00 96.25 81 GLY A N 1
ATOM 635 C CA . GLY A 1 81 ? 8.298 2.850 -2.263 1.00 96.25 81 GLY A CA 1
ATOM 636 C C . GLY A 1 81 ? 7.565 2.249 -1.061 1.00 96.25 81 GLY A C 1
ATOM 637 O O . GLY A 1 81 ? 6.373 2.504 -0.880 1.00 96.25 81 GLY A O 1
ATOM 638 N N . ARG A 1 82 ? 8.279 1.503 -0.208 1.00 94.38 82 ARG A N 1
ATOM 639 C CA . ARG A 1 82 ? 7.733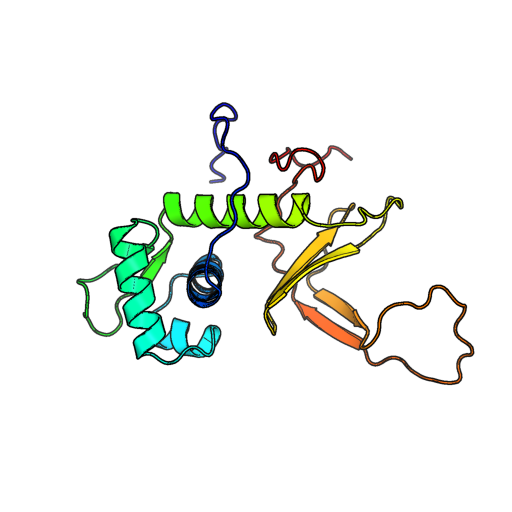 0.946 1.042 1.00 94.38 82 ARG A CA 1
ATOM 640 C C . ARG A 1 82 ? 7.307 2.052 2.004 1.00 94.38 82 ARG A C 1
ATOM 642 O O . ARG A 1 82 ? 6.197 2.008 2.526 1.00 94.38 82 ARG A O 1
ATOM 649 N N . GLU A 1 83 ? 8.141 3.072 2.177 1.00 94.19 83 GLU A N 1
ATOM 650 C CA . GLU A 1 83 ? 7.822 4.247 2.993 1.00 94.19 83 GLU A CA 1
ATOM 651 C C . GLU A 1 83 ? 6.587 4.985 2.468 1.00 94.19 83 GLU A C 1
ATOM 653 O O . GLU A 1 83 ? 5.696 5.321 3.242 1.00 94.19 83 GLU A O 1
ATOM 658 N N . ALA A 1 84 ? 6.463 5.170 1.150 1.00 95.06 84 ALA A N 1
ATOM 659 C CA . ALA A 1 84 ? 5.288 5.814 0.563 1.00 95.06 84 ALA A CA 1
ATOM 660 C C . ALA A 1 84 ? 3.976 5.068 0.878 1.00 95.06 84 ALA A C 1
ATOM 662 O O . ALA A 1 84 ? 2.954 5.711 1.117 1.00 95.06 84 ALA A O 1
ATOM 663 N N . ILE A 1 85 ? 3.999 3.730 0.901 1.00 94.06 85 ILE A N 1
ATOM 664 C CA . ILE A 1 85 ? 2.839 2.908 1.285 1.00 94.06 85 ILE A CA 1
ATOM 665 C C . ILE A 1 85 ? 2.499 3.121 2.763 1.00 94.06 85 ILE A C 1
ATOM 667 O O . ILE A 1 85 ? 1.343 3.382 3.087 1.00 94.06 85 ILE A O 1
ATOM 671 N N . ILE A 1 86 ? 3.505 3.079 3.640 1.00 93.06 86 ILE A N 1
ATOM 672 C CA . ILE A 1 86 ? 3.344 3.303 5.085 1.00 93.06 86 ILE A CA 1
ATOM 673 C C . ILE A 1 86 ? 2.701 4.670 5.357 1.00 93.06 86 ILE A C 1
ATOM 675 O O . ILE A 1 86 ? 1.774 4.783 6.158 1.00 93.06 86 ILE A O 1
ATOM 679 N N . LEU A 1 87 ? 3.155 5.713 4.660 1.00 94.38 87 LEU A N 1
ATOM 680 C CA . LEU A 1 87 ? 2.610 7.062 4.810 1.00 94.38 87 LEU A CA 1
ATOM 681 C C . LEU A 1 87 ? 1.185 7.200 4.259 1.00 94.38 87 LEU A C 1
ATOM 683 O O . LEU A 1 87 ? 0.412 7.988 4.811 1.00 94.38 87 LEU A O 1
ATOM 687 N N . ASP A 1 88 ? 0.822 6.454 3.208 1.00 94.75 88 ASP A N 1
ATOM 688 C CA . ASP A 1 88 ? -0.556 6.409 2.692 1.00 94.75 88 ASP A CA 1
ATOM 689 C C . ASP A 1 88 ? -1.493 5.723 3.683 1.00 94.75 88 ASP A C 1
ATOM 691 O O . ASP A 1 88 ? -2.586 6.227 3.936 1.00 94.75 88 ASP A O 1
ATOM 695 N N . GLU A 1 89 ? -1.067 4.606 4.271 1.00 92.38 89 GLU A N 1
ATOM 696 C CA . GLU A 1 89 ? -1.824 3.910 5.313 1.00 92.38 89 GLU A CA 1
ATOM 697 C C . GLU A 1 89 ? -2.035 4.807 6.531 1.00 92.38 89 GLU A C 1
ATOM 699 O O . GLU A 1 89 ? -3.177 5.013 6.941 1.00 92.38 89 GLU A O 1
ATOM 704 N N . ALA A 1 90 ? -0.966 5.424 7.042 1.00 92.69 90 ALA A N 1
ATOM 705 C CA . ALA A 1 90 ? -1.037 6.373 8.148 1.00 92.69 90 ALA A CA 1
ATOM 706 C C . ALA A 1 90 ? -1.997 7.534 7.861 1.00 92.69 90 ALA A C 1
ATOM 708 O O . ALA A 1 90 ? -2.822 7.884 8.704 1.00 92.69 90 ALA A O 1
ATOM 709 N N . HIS A 1 91 ? -1.948 8.092 6.648 1.00 93.62 91 HIS A N 1
ATOM 710 C CA . HIS A 1 91 ? -2.848 9.173 6.250 1.00 93.62 91 HIS A CA 1
ATOM 711 C C . HIS A 1 91 ? -4.305 8.705 6.249 1.00 93.62 91 HIS A C 1
ATOM 713 O O . HIS A 1 91 ? -5.203 9.451 6.636 1.00 93.62 91 HIS A O 1
ATOM 719 N N . ARG A 1 92 ? -4.573 7.485 5.774 1.00 91.88 92 ARG A N 1
ATOM 720 C CA . ARG A 1 92 ? -5.933 6.936 5.709 1.00 91.88 92 ARG A CA 1
ATOM 721 C C . ARG A 1 92 ? -6.489 6.623 7.084 1.00 91.88 92 ARG A C 1
ATOM 723 O O . ARG A 1 92 ? -7.641 6.955 7.325 1.00 91.88 92 ARG A O 1
ATOM 730 N N . VAL A 1 93 ? -5.675 6.057 7.972 1.00 91.00 93 VAL A N 1
ATOM 731 C CA . VAL A 1 93 ? -6.050 5.837 9.373 1.00 91.00 93 VAL A CA 1
ATOM 732 C C . VAL A 1 93 ? -6.363 7.174 10.043 1.00 91.00 93 VAL A C 1
ATOM 734 O O . VAL A 1 93 ? -7.405 7.304 10.671 1.00 91.00 93 VAL A O 1
ATOM 737 N N . GLN A 1 94 ? -5.531 8.198 9.830 1.00 90.31 94 GLN A N 1
ATOM 738 C CA . GLN A 1 94 ? -5.778 9.537 10.372 1.00 90.31 94 GLN A CA 1
ATOM 739 C C . GLN A 1 94 ? -7.041 10.202 9.803 1.00 90.31 94 GLN A C 1
ATOM 741 O O . GLN A 1 94 ? -7.702 10.982 10.480 1.00 90.31 94 GLN A O 1
ATOM 746 N N . SER A 1 95 ? -7.390 9.892 8.554 1.00 88.88 95 SER A N 1
ATOM 747 C CA . SER A 1 95 ? -8.612 10.389 7.910 1.00 88.88 95 SER A CA 1
ATOM 748 C C . SER A 1 95 ? -9.851 9.542 8.233 1.00 88.88 95 SER A C 1
ATOM 750 O O . SER A 1 95 ? -10.931 9.844 7.731 1.00 88.88 95 SER A O 1
ATOM 752 N N . CYS A 1 96 ? -9.706 8.457 8.999 1.00 84.88 96 CYS A N 1
ATOM 753 C CA . CYS A 1 96 ? -10.780 7.516 9.277 1.00 84.88 96 CYS A CA 1
ATOM 754 C C . CYS A 1 96 ? -11.656 8.046 10.414 1.00 84.88 96 CYS A C 1
ATOM 756 O O . CYS A 1 96 ? -11.237 8.081 11.570 1.00 84.88 96 CYS A O 1
ATOM 758 N N . THR A 1 97 ? -12.882 8.449 10.089 1.00 77.50 97 THR A N 1
ATOM 759 C CA . THR A 1 97 ? -13.866 8.929 11.061 1.00 77.50 97 THR A CA 1
ATOM 760 C C . THR A 1 97 ? -15.214 8.225 10.864 1.00 77.50 97 THR A C 1
ATOM 762 O O . THR A 1 97 ? -15.617 7.991 9.723 1.00 77.50 97 THR A O 1
ATOM 765 N N . PRO A 1 98 ? -15.936 7.890 11.951 1.00 77.69 98 PRO A N 1
ATOM 766 C CA . PRO A 1 98 ? -15.537 8.024 13.355 1.00 77.69 98 PRO A CA 1
ATOM 767 C C . PRO A 1 98 ? -14.508 6.961 13.782 1.00 77.69 98 PRO A C 1
ATOM 769 O O . PRO A 1 98 ? -14.509 5.839 13.279 1.00 77.69 98 PRO A O 1
ATOM 772 N N . ILE A 1 99 ? -13.647 7.313 14.741 1.00 78.38 99 ILE A N 1
ATOM 773 C CA . ILE A 1 99 ? -12.804 6.332 15.435 1.00 78.38 99 ILE A CA 1
ATOM 774 C C . ILE A 1 99 ? -13.723 5.561 16.394 1.00 78.38 99 ILE A C 1
ATOM 776 O O . ILE A 1 99 ? -14.409 6.202 17.197 1.00 78.38 99 ILE A O 1
ATOM 780 N N . PRO A 1 100 ? -13.780 4.220 16.324 1.00 73.06 100 PRO A N 1
ATOM 781 C CA . PRO A 1 100 ? -14.632 3.445 17.215 1.00 73.06 100 PRO A CA 1
ATOM 782 C C . PRO A 1 100 ? -14.279 3.691 18.685 1.00 73.06 100 PRO A C 1
ATOM 784 O O . PRO A 1 100 ? -13.110 3.657 19.060 1.00 73.06 100 PRO A O 1
ATOM 787 N N . SER A 1 101 ? -15.290 3.915 19.525 1.00 69.19 101 SER A N 1
ATOM 788 C CA . SER A 1 101 ? -15.092 4.168 20.960 1.00 69.19 101 SER A CA 1
ATOM 789 C C . SER A 1 101 ? -14.852 2.892 21.776 1.00 69.19 101 SER A C 1
ATOM 791 O O . SER A 1 101 ? -14.346 2.964 22.891 1.00 69.19 101 SER A O 1
ATOM 793 N N . SER A 1 102 ? -15.236 1.725 21.249 1.00 70.25 102 SER A N 1
ATOM 794 C CA . SER A 1 102 ? -15.124 0.437 21.941 1.00 70.25 102 SER A CA 1
ATOM 795 C C . SER A 1 102 ? -13.744 -0.195 21.761 1.00 70.25 102 SER A C 1
ATOM 797 O O . SER A 1 102 ? -13.210 -0.204 20.653 1.00 70.25 102 SER A O 1
ATOM 799 N N . SER A 1 103 ? -13.225 -0.826 22.819 1.00 64.19 103 SER A N 1
ATOM 800 C CA . SER A 1 103 ? -11.906 -1.479 22.847 1.00 64.19 103 SER A CA 1
ATOM 801 C C . SER A 1 103 ? -11.760 -2.682 21.909 1.00 64.19 103 SER A C 1
ATOM 803 O O . SER A 1 103 ? -10.639 -3.126 21.681 1.00 64.19 103 SER A O 1
ATOM 805 N N . ASN A 1 104 ? -12.857 -3.191 21.336 1.00 68.19 104 ASN A N 1
ATOM 806 C CA . ASN A 1 104 ? -12.889 -4.404 20.510 1.00 68.19 104 ASN A CA 1
ATOM 807 C C . ASN A 1 104 ? -13.526 -4.131 19.137 1.00 68.19 104 ASN A C 1
ATOM 809 O O . ASN A 1 104 ? -14.389 -4.880 18.682 1.00 68.19 104 ASN A O 1
ATOM 813 N N . ALA A 1 105 ? -13.166 -3.017 18.504 1.00 72.19 105 ALA A N 1
ATOM 814 C CA . ALA A 1 105 ? -13.741 -2.632 17.224 1.00 72.19 105 ALA A CA 1
ATOM 815 C C . ALA A 1 105 ? -12.793 -2.903 16.060 1.00 72.19 105 ALA A C 1
ATOM 817 O O . ALA A 1 105 ? -11.602 -2.597 16.115 1.00 72.19 105 ALA A O 1
ATOM 818 N N . VAL A 1 106 ? -13.382 -3.383 14.965 1.00 78.12 106 VAL A N 1
ATOM 819 C CA . VAL A 1 106 ? -12.769 -3.392 13.639 1.00 78.12 106 VAL A CA 1
ATOM 820 C C . VAL A 1 106 ? -13.465 -2.340 12.784 1.00 78.12 106 VAL A C 1
ATOM 822 O O . VAL A 1 106 ? -14.691 -2.244 12.760 1.00 78.12 106 VAL A O 1
ATOM 825 N N . CYS A 1 107 ? -12.678 -1.543 12.074 1.00 80.75 107 CYS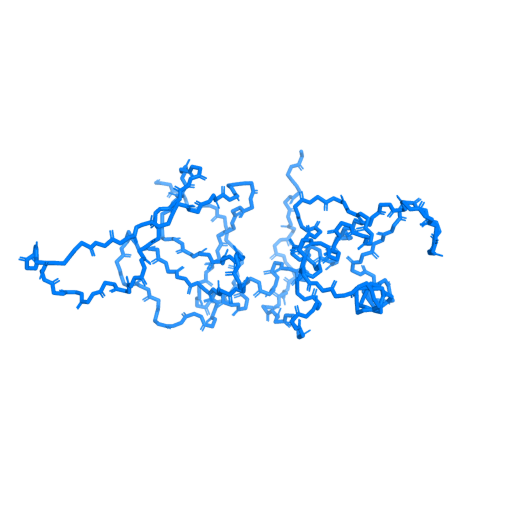 A N 1
ATOM 826 C CA . CYS A 1 107 ? -13.145 -0.493 11.186 1.00 80.75 107 CYS A CA 1
ATOM 827 C C . CYS A 1 107 ? -12.546 -0.680 9.790 1.00 80.75 107 CYS A C 1
ATOM 829 O O . CYS A 1 107 ? -11.365 -0.997 9.637 1.00 80.75 107 CYS A O 1
ATOM 831 N N . MET A 1 108 ? -13.350 -0.444 8.755 1.00 85.75 108 MET A N 1
ATOM 832 C CA . MET A 1 108 ? -12.864 -0.390 7.381 1.00 85.75 108 MET A CA 1
ATOM 833 C C . MET A 1 108 ? -12.282 0.998 7.092 1.00 85.75 108 MET A C 1
ATOM 835 O O . MET A 1 108 ? -13.016 1.961 6.897 1.00 85.75 108 MET A O 1
ATOM 839 N N . VAL A 1 109 ? -10.956 1.080 7.007 1.00 89.44 109 VAL A N 1
ATOM 840 C CA . VAL A 1 109 ? -10.218 2.325 6.737 1.00 89.44 109 VAL A CA 1
ATOM 841 C C . VAL A 1 109 ? -10.260 2.681 5.254 1.00 89.44 109 VAL A C 1
ATOM 843 O O . VAL A 1 109 ? -10.354 3.845 4.864 1.00 89.44 109 VAL A O 1
ATOM 846 N N . SER A 1 110 ? -10.142 1.678 4.383 1.00 88.81 110 SER A N 1
ATOM 847 C CA . SER A 1 110 ? -10.298 1.891 2.947 1.00 88.81 110 SER A CA 1
ATOM 848 C C . SER A 1 110 ? -10.707 0.619 2.231 1.00 88.81 110 SER A C 1
ATOM 850 O O . SER A 1 110 ? -10.292 -0.474 2.610 1.00 88.81 110 SER A O 1
ATOM 852 N N . ARG A 1 111 ? -11.450 0.788 1.141 1.00 88.19 111 ARG A N 1
ATOM 853 C CA . ARG A 1 111 ? -11.817 -0.283 0.224 1.00 88.19 111 ARG A CA 1
ATOM 854 C C . ARG A 1 111 ? -11.416 0.093 -1.190 1.00 88.19 111 ARG A C 1
ATOM 856 O O . ARG A 1 111 ? -11.809 1.144 -1.692 1.00 88.19 111 ARG A O 1
ATOM 863 N N . ASP A 1 112 ? -10.661 -0.784 -1.833 1.00 87.88 112 ASP A N 1
ATOM 864 C CA . ASP A 1 112 ? -10.422 -0.755 -3.269 1.00 87.88 112 ASP A CA 1
ATOM 865 C C . ASP A 1 112 ? -10.633 -2.159 -3.836 1.00 87.88 112 ASP A C 1
ATOM 867 O O . ASP A 1 112 ? -9.742 -2.998 -3.788 1.00 87.88 112 ASP A O 1
ATOM 871 N N . ARG A 1 113 ? -11.835 -2.412 -4.367 1.00 85.31 113 ARG A N 1
ATOM 872 C CA . ARG A 1 113 ? -12.265 -3.735 -4.850 1.00 85.31 113 ARG A CA 1
ATOM 873 C C . ARG A 1 113 ? -12.147 -4.811 -3.762 1.00 85.31 113 ARG A C 1
ATOM 875 O O . ARG A 1 113 ? -12.879 -4.733 -2.777 1.00 85.31 113 ARG A O 1
ATOM 882 N N . ASP A 1 114 ? -11.282 -5.789 -3.991 1.00 82.44 114 ASP A N 1
ATOM 883 C CA . ASP A 1 114 ? -10.913 -6.921 -3.145 1.00 82.44 114 ASP A CA 1
ATOM 884 C C . ASP A 1 114 ? -9.778 -6.578 -2.166 1.00 82.44 114 ASP A C 1
ATOM 886 O O . ASP A 1 114 ? -9.504 -7.338 -1.243 1.00 82.44 114 ASP A O 1
ATOM 890 N N . GLN A 1 115 ? -9.145 -5.410 -2.312 1.00 84.94 115 GLN A N 1
ATOM 891 C CA . GLN A 1 115 ? -8.155 -4.914 -1.365 1.00 84.94 115 GLN A CA 1
ATOM 892 C C . GLN A 1 115 ? -8.823 -4.062 -0.289 1.00 84.94 115 GLN A C 1
ATOM 894 O O . GLN A 1 115 ? -9.253 -2.925 -0.521 1.00 84.94 115 GLN A O 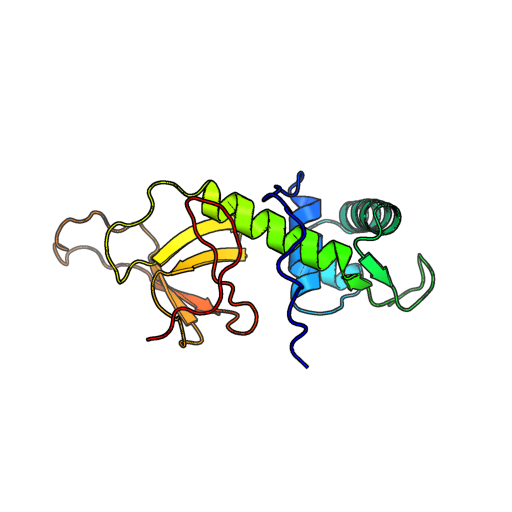1
ATOM 899 N N . LEU A 1 116 ? -8.875 -4.617 0.917 1.00 87.44 116 LEU A N 1
ATOM 900 C CA . LEU A 1 116 ? -9.392 -3.953 2.104 1.00 87.44 116 LEU A CA 1
ATOM 901 C C . LEU A 1 116 ? -8.235 -3.546 3.013 1.00 87.44 116 LEU A C 1
ATOM 903 O O . LEU A 1 116 ? -7.295 -4.309 3.220 1.00 87.44 116 LEU A O 1
ATOM 907 N N . LEU A 1 117 ? -8.319 -2.335 3.559 1.00 88.88 117 LEU A N 1
ATOM 908 C CA . LEU A 1 117 ? -7.499 -1.905 4.684 1.00 88.88 117 LEU A CA 1
ATOM 909 C C . LEU A 1 117 ? -8.415 -1.810 5.894 1.00 88.88 117 LEU A C 1
ATOM 911 O O . LEU A 1 117 ? -9.345 -0.997 5.902 1.00 88.88 117 LEU A O 1
ATOM 915 N N . LEU A 1 118 ? -8.148 -2.646 6.886 1.00 87.19 118 LEU A N 1
ATOM 916 C CA . LEU A 1 118 ? -8.885 -2.695 8.137 1.00 87.19 118 LEU A CA 1
ATOM 917 C C . LEU A 1 118 ? -8.005 -2.135 9.256 1.00 87.19 118 LEU A C 1
ATOM 919 O O . LEU A 1 118 ? -6.790 -2.323 9.248 1.00 87.19 118 LEU A O 1
ATOM 923 N N . ALA A 1 119 ? -8.627 -1.454 10.210 1.00 86.81 119 ALA A N 1
ATOM 924 C CA . ALA A 1 119 ? -8.024 -1.101 11.485 1.00 86.81 119 ALA A CA 1
ATOM 925 C C . ALA A 1 119 ? -8.735 -1.878 12.588 1.00 86.81 119 ALA A C 1
ATOM 927 O O . ALA A 1 119 ? -9.956 -2.016 12.557 1.00 86.81 119 ALA A O 1
ATOM 928 N N . SER A 1 120 ? -7.970 -2.359 13.558 1.00 83.75 120 SER A N 1
ATOM 929 C CA . SER A 1 120 ? -8.474 -3.039 14.746 1.00 83.75 120 SER A CA 1
ATOM 930 C C . SER A 1 120 ? -7.840 -2.408 15.979 1.00 83.75 120 SER A C 1
ATOM 932 O O . SER A 1 120 ? -6.669 -2.026 15.943 1.00 83.75 120 SER A O 1
ATOM 934 N N . THR A 1 121 ? -8.606 -2.295 17.061 1.00 79.69 121 THR A N 1
ATOM 935 C CA . THR A 1 121 ? -8.095 -1.880 18.378 1.00 79.69 121 THR A CA 1
ATOM 936 C C . THR A 1 121 ? -7.420 -3.024 19.141 1.00 79.69 121 THR A C 1
ATOM 938 O O . THR A 1 121 ? -6.747 -2.771 20.135 1.00 79.69 121 THR A O 1
ATOM 941 N N . LEU A 1 122 ? -7.568 -4.265 18.665 1.00 78.12 122 LEU A N 1
ATOM 942 C CA . LEU A 1 122 ? -6.921 -5.462 19.204 1.00 78.12 122 LEU A CA 1
ATOM 943 C C . LEU A 1 122 ? -6.003 -6.119 18.165 1.00 78.12 122 LEU A C 1
ATOM 945 O O . LEU A 1 122 ? -6.295 -6.028 16.964 1.00 78.12 122 LEU A O 1
ATOM 949 N N . PRO A 1 123 ? -4.949 -6.836 18.602 1.00 75.62 123 PRO A N 1
ATOM 950 C CA . PRO A 1 123 ? -4.208 -7.737 17.730 1.00 75.62 123 PRO A CA 1
ATOM 951 C C . PRO A 1 123 ? -5.163 -8.715 17.037 1.00 75.62 123 PRO A C 1
ATOM 953 O O . PRO A 1 123 ? -6.052 -9.290 17.665 1.00 75.62 123 PRO A O 1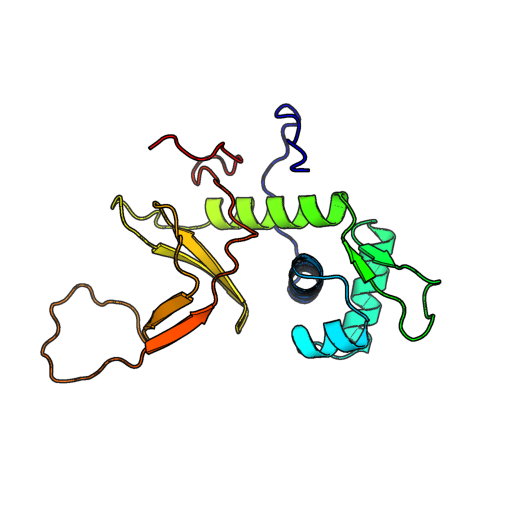
ATOM 956 N N . PHE A 1 124 ? -5.002 -8.869 15.725 1.00 76.31 124 PHE A N 1
ATOM 957 C CA . PHE A 1 124 ? -5.793 -9.798 14.929 1.00 76.31 124 PHE A CA 1
ATOM 958 C C . PHE A 1 124 ? -4.902 -10.965 14.508 1.00 76.31 124 PHE A C 1
ATOM 960 O O . PHE A 1 124 ? -4.154 -10.866 13.539 1.00 76.31 124 PHE A O 1
ATOM 967 N N . ASP A 1 125 ? -4.975 -12.063 15.259 1.00 76.25 125 ASP A N 1
ATOM 968 C CA . ASP A 1 125 ? -4.129 -13.245 15.035 1.00 76.25 125 ASP A CA 1
ATOM 969 C C . ASP A 1 125 ? -4.789 -14.299 14.133 1.00 76.25 125 ASP A C 1
ATOM 971 O O . ASP A 1 125 ? -4.190 -15.321 13.793 1.00 76.25 125 ASP A O 1
ATOM 975 N N . GLN A 1 126 ? -6.030 -14.059 13.709 1.00 80.69 126 GLN A N 1
ATOM 976 C CA . GLN A 1 126 ? -6.745 -14.953 12.806 1.00 80.69 126 GLN A CA 1
ATOM 977 C C . GLN A 1 126 ? -6.263 -14.751 11.362 1.00 80.69 126 GLN A C 1
ATOM 979 O O . GLN A 1 126 ? -5.929 -13.646 10.945 1.00 80.69 126 GLN A O 1
ATOM 984 N N . ALA A 1 127 ? -6.231 -15.826 10.572 1.00 82.31 127 ALA A N 1
ATOM 985 C CA . ALA A 1 127 ? -5.838 -15.762 9.158 1.00 82.31 127 ALA A CA 1
ATOM 986 C C . ALA A 1 127 ? -6.952 -15.218 8.247 1.00 82.31 127 ALA A C 1
ATOM 988 O O . ALA A 1 127 ? -6.720 -14.942 7.072 1.00 82.31 127 ALA A O 1
ATOM 989 N N . SER A 1 128 ? -8.175 -15.096 8.767 1.00 85.62 128 SER A N 1
ATOM 990 C CA . SER A 1 128 ? -9.325 -14.632 8.003 1.00 85.62 128 SER A CA 1
ATOM 991 C C . SER A 1 128 ? -10.336 -13.903 8.878 1.00 85.62 128 SER A C 1
ATOM 993 O O . SER A 1 128 ? -10.416 -14.159 10.078 1.00 85.62 128 SER A O 1
ATOM 995 N N . ILE A 1 129 ? -11.101 -13.001 8.266 1.00 84.25 129 ILE A N 1
ATOM 996 C CA . ILE A 1 129 ? -12.179 -12.237 8.891 1.00 84.25 129 ILE A CA 1
ATOM 997 C C . ILE A 1 129 ? -13.475 -12.422 8.103 1.00 84.25 129 ILE A C 1
ATOM 999 O O . ILE A 1 129 ? -13.481 -12.385 6.871 1.00 84.25 129 ILE A O 1
ATOM 1003 N N . ALA A 1 130 ? -14.583 -12.617 8.814 1.00 85.12 130 ALA A N 1
ATOM 1004 C CA . ALA A 1 130 ? -15.905 -12.672 8.209 1.00 85.12 130 ALA A CA 1
ATOM 1005 C C . ALA A 1 130 ? -16.447 -11.248 8.018 1.00 85.12 130 ALA A C 1
ATOM 1007 O O . ALA A 1 130 ? -16.562 -10.479 8.972 1.00 85.12 130 ALA A O 1
ATOM 1008 N N . ILE A 1 131 ? -16.783 -10.902 6.779 1.00 83.75 131 ILE A N 1
ATOM 1009 C CA . ILE A 1 131 ? -17.325 -9.598 6.400 1.00 83.75 131 ILE A CA 1
ATOM 1010 C C . ILE A 1 131 ? -18.787 -9.789 5.990 1.00 83.75 131 ILE A C 1
ATOM 1012 O O . ILE A 1 131 ? -19.049 -10.569 5.067 1.00 83.75 131 ILE A O 1
ATOM 1016 N N . PRO A 1 132 ? -19.739 -9.106 6.647 1.00 84.56 132 PRO A N 1
ATOM 1017 C CA . PRO A 1 132 ? -21.143 -9.209 6.283 1.00 84.56 132 PRO A CA 1
ATOM 1018 C C . PRO A 1 132 ? -21.419 -8.489 4.956 1.00 84.56 132 PRO A C 1
ATOM 1020 O O . PRO A 1 132 ? -20.749 -7.516 4.599 1.00 84.56 132 PRO A O 1
ATOM 1023 N N . ASP A 1 133 ? -22.444 -8.942 4.238 1.00 83.50 133 ASP A N 1
ATOM 1024 C CA . ASP A 1 133 ? -22.938 -8.303 3.010 1.00 83.50 133 ASP A CA 1
ATOM 1025 C C . ASP A 1 133 ? -23.576 -6.918 3.236 1.00 83.50 133 ASP A C 1
ATOM 1027 O O . ASP A 1 133 ? -23.726 -6.140 2.289 1.00 83.50 133 ASP A O 1
ATOM 1031 N N . ARG A 1 134 ? -23.899 -6.580 4.490 1.00 79.44 134 ARG A N 1
ATOM 1032 C CA . ARG A 1 134 ? -24.499 -5.309 4.912 1.00 79.44 134 ARG A CA 1
ATOM 1033 C C . ARG A 1 134 ? -23.948 -4.830 6.260 1.00 79.44 134 ARG A C 1
ATOM 1035 O O . ARG A 1 134 ? -23.536 -5.652 7.078 1.00 79.44 134 ARG A O 1
ATOM 1042 N N . PRO A 1 135 ? -23.916 -3.508 6.513 1.00 74.44 135 PRO A N 1
ATOM 1043 C CA . PRO A 1 135 ? -23.474 -2.971 7.795 1.00 74.44 135 PRO A CA 1
ATOM 1044 C C . PRO A 1 135 ? -24.408 -3.400 8.932 1.00 74.44 135 PRO A C 1
ATOM 1046 O O . PRO A 1 135 ? -25.607 -3.590 8.730 1.00 74.44 135 PRO A O 1
ATOM 1049 N N . PHE A 1 136 ? -23.861 -3.502 10.142 1.00 71.12 136 PHE A N 1
ATOM 1050 C CA . PHE A 1 136 ? -24.662 -3.742 11.339 1.00 71.12 136 PHE A CA 1
ATOM 1051 C C . PHE A 1 136 ? -25.551 -2.527 11.619 1.00 71.12 136 PHE A C 1
ATOM 1053 O O . PHE A 1 136 ? -25.050 -1.417 11.788 1.00 71.12 136 PHE A O 1
ATOM 1060 N N . SER A 1 137 ? -26.866 -2.734 11.685 1.00 68.44 137 SER A N 1
ATOM 1061 C CA . SER A 1 137 ? -27.843 -1.671 11.957 1.00 68.44 137 SER A CA 1
ATOM 1062 C C . SER A 1 137 ? -27.930 -1.286 13.438 1.00 68.44 137 SER A C 1
ATOM 1064 O O . SER A 1 137 ? -28.693 -0.391 13.786 1.00 68.44 137 SER A O 1
ATOM 1066 N N . GLY A 1 138 ? -27.183 -1.961 14.322 1.00 66.25 138 GLY A N 1
ATOM 1067 C CA . GLY A 1 138 ? -27.222 -1.741 15.774 1.00 66.25 138 GLY A CA 1
ATOM 1068 C C . GLY A 1 138 ? -28.541 -2.148 16.445 1.00 66.25 138 GLY A C 1
ATOM 1069 O O . GLY A 1 138 ? -28.642 -2.078 17.663 1.00 66.25 138 GLY A O 1
ATOM 1070 N N . THR A 1 139 ? -29.537 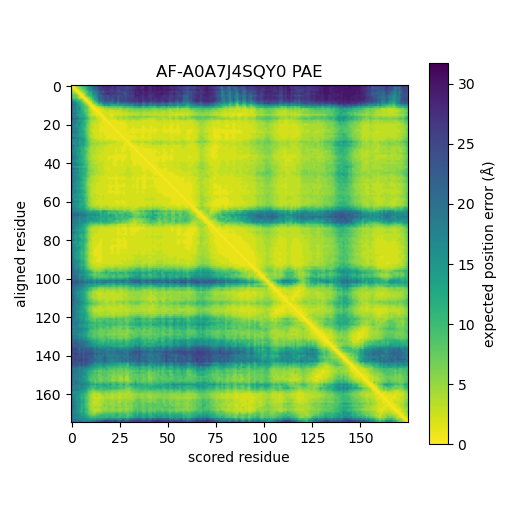-2.578 15.669 1.00 71.06 139 THR A N 1
ATOM 1071 C CA . THR A 1 139 ? -30.788 -3.162 16.149 1.00 71.06 139 THR A CA 1
ATOM 1072 C C . THR A 1 139 ? -30.649 -4.669 16.256 1.00 71.06 139 THR A C 1
ATOM 1074 O O . THR A 1 139 ? -30.006 -5.298 15.411 1.00 71.06 139 THR A O 1
ATOM 1077 N N . ASP A 1 140 ? -31.293 -5.247 17.264 1.00 70.38 140 ASP A N 1
ATOM 1078 C CA . ASP A 1 140 ? -31.348 -6.694 17.419 1.00 70.38 140 ASP A CA 1
ATOM 1079 C C . ASP A 1 140 ? -31.948 -7.347 16.170 1.00 70.38 140 ASP A C 1
ATOM 1081 O O . ASP A 1 140 ? -32.892 -6.842 15.554 1.00 70.38 140 ASP A O 1
ATOM 1085 N N . SER A 1 141 ? -31.356 -8.470 15.767 1.00 74.25 141 SER A N 1
ATOM 1086 C CA . SER A 1 141 ? -31.842 -9.244 14.631 1.00 74.25 141 SER A CA 1
ATOM 1087 C C . SER A 1 141 ? -33.227 -9.804 14.945 1.00 74.25 141 SER A C 1
ATOM 1089 O O . SER A 1 141 ? -33.408 -10.503 15.940 1.00 74.25 141 SER A O 1
ATOM 1091 N N . SER A 1 142 ? -34.195 -9.570 14.060 1.00 75.94 142 SER A N 1
ATOM 1092 C CA . SER A 1 142 ? -35.516 -10.208 14.119 1.00 75.94 142 SER A CA 1
ATOM 1093 C C . SER A 1 142 ? -35.487 -11.687 13.709 1.00 75.94 142 SER A C 1
ATOM 1095 O O . SER A 1 142 ? -36.517 -12.354 13.769 1.00 75.94 142 SER A O 1
ATOM 1097 N N . GLY A 1 143 ? -34.343 -12.202 13.234 1.00 75.81 143 GLY A N 1
ATOM 1098 C CA . GLY A 1 143 ? -34.193 -13.580 12.749 1.00 75.81 143 GLY A CA 1
ATOM 1099 C C . GLY A 1 143 ? -34.931 -13.885 11.438 1.00 75.81 143 GLY A C 1
ATOM 1100 O O . GLY A 1 143 ? -34.917 -15.027 10.989 1.00 75.81 143 GLY A O 1
ATOM 1101 N N . SER A 1 144 ? -35.562 -12.886 10.814 1.00 77.38 144 SER A N 1
ATOM 1102 C CA . SER A 1 144 ? -36.367 -13.050 9.596 1.00 77.38 144 SER A CA 1
ATOM 1103 C C . SER A 1 144 ? -35.553 -12.987 8.301 1.00 77.38 144 SER A C 1
ATOM 1105 O O . SER A 1 144 ? -36.019 -13.456 7.268 1.00 77.38 144 SER A O 1
ATOM 1107 N N . GLU A 1 145 ? -34.342 -12.427 8.345 1.00 76.00 145 GLU A N 1
ATOM 1108 C CA . GLU A 1 145 ? -33.438 -12.331 7.198 1.00 76.00 145 GLU A CA 1
ATOM 1109 C C . GLU A 1 145 ? -32.028 -12.789 7.582 1.00 76.00 145 GLU A C 1
ATOM 1111 O O . GLU A 1 145 ? -31.405 -12.249 8.499 1.00 76.00 145 GLU A O 1
ATOM 1116 N N . GLY A 1 146 ? -31.498 -13.772 6.852 1.00 76.69 146 GLY A N 1
ATOM 1117 C CA . GLY A 1 146 ? -30.112 -14.218 6.998 1.00 76.69 146 GLY A CA 1
ATOM 1118 C C . GLY A 1 146 ? -29.107 -13.194 6.459 1.00 76.69 146 GLY A C 1
ATOM 1119 O O . GLY A 1 146 ? -29.436 -12.355 5.618 1.00 76.69 146 GLY A O 1
ATOM 1120 N N . VAL A 1 147 ? -27.865 -13.261 6.937 1.00 82.81 147 VAL A N 1
ATOM 1121 C CA . VAL A 1 147 ? -26.734 -12.446 6.460 1.00 82.81 147 VAL A CA 1
ATOM 1122 C C . VAL A 1 147 ? -25.790 -13.346 5.673 1.00 82.81 147 VAL A C 1
ATOM 1124 O O . VAL A 1 147 ? -25.425 -14.416 6.164 1.00 82.81 147 VAL A O 1
ATOM 1127 N N . ILE A 1 148 ? -25.381 -12.927 4.473 1.00 84.38 148 ILE A N 1
ATOM 1128 C CA . ILE A 1 148 ? -24.316 -13.617 3.744 1.00 84.38 148 ILE A CA 1
ATOM 1129 C C . ILE A 1 148 ? -22.976 -13.098 4.260 1.00 84.38 148 ILE A C 1
ATOM 1131 O O . ILE A 1 148 ? -22.730 -11.892 4.309 1.00 84.38 148 ILE A O 1
ATOM 1135 N N . TRP A 1 149 ? -22.099 -14.026 4.629 1.00 87.00 149 TRP A N 1
ATOM 1136 C CA . TRP A 1 149 ? -20.761 -13.723 5.118 1.00 87.00 149 TRP A CA 1
ATOM 1137 C C . TRP A 1 149 ? -19.730 -14.062 4.052 1.00 87.00 149 TRP A C 1
ATOM 1139 O O . TRP A 1 149 ? -19.679 -15.185 3.554 1.00 87.00 149 TRP A O 1
ATOM 1149 N N . THR A 1 150 ? -18.890 -13.088 3.717 1.00 86.81 150 THR A N 1
ATOM 1150 C CA . THR A 1 150 ? -17.711 -13.303 2.878 1.00 86.81 150 THR A CA 1
ATOM 1151 C C . THR A 1 150 ? -16.500 -13.477 3.778 1.00 86.81 150 THR A C 1
ATOM 1153 O O . THR A 1 150 ? -16.237 -12.627 4.627 1.00 86.81 150 THR A O 1
ATOM 1156 N N . LEU A 1 151 ? -15.751 -14.559 3.594 1.00 86.62 151 LEU A N 1
ATOM 1157 C CA . LEU A 1 151 ? -14.504 -14.772 4.317 1.00 86.62 151 LEU A CA 1
ATOM 1158 C C . LEU A 1 151 ? -13.359 -14.079 3.568 1.00 86.62 151 LEU A C 1
ATOM 1160 O O . LEU A 1 151 ? -13.090 -14.406 2.414 1.00 86.62 151 LEU A O 1
ATOM 1164 N N . ALA A 1 152 ? -12.708 -13.112 4.210 1.00 85.19 152 ALA A N 1
ATOM 1165 C CA . ALA A 1 152 ? -11.555 -12.405 3.664 1.00 85.19 152 ALA A CA 1
ATOM 1166 C C . ALA A 1 152 ? -10.272 -12.878 4.351 1.00 85.19 152 ALA A C 1
ATOM 1168 O O . ALA A 1 152 ? -10.219 -12.940 5.577 1.00 85.19 152 ALA A O 1
ATOM 1169 N N . GLU A 1 153 ? -9.234 -13.187 3.576 1.00 85.81 153 GLU A N 1
ATOM 1170 C CA . GLU A 1 153 ? -7.910 -13.510 4.113 1.00 85.81 153 GLU A CA 1
ATOM 1171 C C . GLU A 1 153 ? -7.217 -12.250 4.642 1.00 85.81 153 GLU A C 1
ATOM 1173 O O . GLU A 1 153 ? -7.252 -11.189 4.012 1.00 85.81 153 GLU A O 1
ATOM 1178 N N . VAL A 1 154 ? -6.570 -12.366 5.802 1.00 82.81 154 VAL A N 1
ATOM 1179 C CA . VAL A 1 154 ? -5.843 -11.267 6.441 1.00 82.81 154 VAL A CA 1
ATOM 1180 C C . VAL A 1 154 ? -4.345 -11.518 6.345 1.00 82.81 154 VAL A C 1
ATOM 1182 O O . VAL A 1 154 ? -3.823 -12.561 6.739 1.00 82.81 154 VAL A O 1
ATOM 1185 N N . GLU A 1 155 ? -3.624 -10.532 5.817 1.00 78.19 155 GLU A N 1
ATOM 1186 C CA . GLU A 1 155 ? -2.177 -10.608 5.655 1.00 78.19 155 GLU A CA 1
ATOM 1187 C C . GLU A 1 155 ? -1.450 -10.192 6.943 1.00 78.19 155 GLU A C 1
ATOM 1189 O O . GLU A 1 155 ? -0.932 -9.083 7.068 1.00 78.19 155 GLU A O 1
ATOM 1194 N N . ASN A 1 156 ? -1.363 -11.117 7.902 1.00 68.62 156 ASN A N 1
ATOM 1195 C CA . ASN A 1 156 ? -0.802 -10.856 9.240 1.00 68.62 156 ASN A CA 1
ATOM 1196 C C . ASN A 1 156 ? 0.688 -10.454 9.247 1.00 68.62 156 ASN A C 1
ATOM 1198 O O . ASN A 1 156 ? 1.191 -9.946 10.251 1.00 68.62 156 ASN A O 1
ATOM 1202 N N . LYS A 1 157 ? 1.409 -10.648 8.131 1.00 70.62 157 LYS A N 1
ATOM 1203 C CA . LYS A 1 157 ? 2.802 -10.187 7.965 1.00 70.62 157 LYS A CA 1
ATOM 1204 C C . LYS A 1 157 ? 2.916 -8.663 7.922 1.00 70.62 157 LYS A C 1
ATOM 1206 O O . LYS A 1 157 ? 3.967 -8.126 8.259 1.00 70.62 157 LYS A O 1
ATOM 1211 N N . ILE A 1 158 ? 1.858 -7.973 7.500 1.00 72.25 158 ILE A N 1
ATOM 1212 C CA . ILE A 1 158 ? 1.836 -6.521 7.327 1.00 72.25 158 ILE A CA 1
ATOM 1213 C C . ILE A 1 158 ? 0.908 -5.930 8.395 1.00 72.25 158 ILE A C 1
ATOM 1215 O O . ILE A 1 158 ? -0.164 -5.414 8.096 1.00 72.25 158 ILE A O 1
ATOM 1219 N N . ARG A 1 159 ? 1.319 -6.021 9.667 1.00 79.44 159 ARG A N 1
ATOM 1220 C CA . ARG A 1 159 ? 0.639 -5.347 10.785 1.00 79.44 159 ARG A CA 1
ATOM 1221 C C . ARG A 1 159 ? 1.397 -4.088 11.189 1.00 79.44 159 ARG A C 1
ATOM 1223 O O . ARG A 1 159 ? 2.622 -4.109 11.304 1.00 79.44 159 ARG A O 1
ATOM 1230 N N . ARG A 1 160 ? 0.675 -2.984 11.383 1.00 86.94 160 ARG A N 1
ATOM 1231 C CA . ARG A 1 160 ? 1.251 -1.696 11.790 1.00 86.94 160 ARG A CA 1
ATOM 1232 C C . ARG A 1 160 ? 0.368 -1.038 12.832 1.00 86.94 160 ARG A C 1
ATOM 1234 O O . ARG A 1 160 ? -0.840 -0.936 12.648 1.00 86.94 160 ARG A O 1
ATOM 1241 N N . TRP A 1 161 ? 0.998 -0.548 13.889 1.00 87.69 161 TRP A N 1
ATOM 1242 C CA . TRP A 1 161 ? 0.336 0.227 14.926 1.00 87.69 161 TRP A CA 1
ATOM 1243 C C . TRP A 1 161 ? 0.465 1.703 14.581 1.00 87.69 161 TRP A C 1
ATOM 1245 O O . TRP A 1 161 ? 1.572 2.217 14.432 1.00 87.69 161 TRP A O 1
ATOM 1255 N N . ILE A 1 162 ? -0.669 2.372 14.389 1.00 88.75 162 ILE A N 1
ATOM 1256 C CA . ILE A 1 162 ? -0.736 3.780 13.996 1.00 88.75 162 ILE A CA 1
ATOM 1257 C C . ILE A 1 162 ? -1.657 4.489 14.979 1.00 88.75 162 ILE A C 1
ATOM 1259 O O . ILE A 1 162 ? -2.800 4.078 15.166 1.00 88.75 162 ILE A O 1
ATOM 1263 N N . ASN A 1 163 ? -1.184 5.579 15.578 1.00 87.94 163 ASN A N 1
ATOM 1264 C CA . ASN A 1 163 ? -2.045 6.441 16.374 1.00 87.94 163 ASN A CA 1
ATOM 1265 C C . ASN A 1 163 ? -2.985 7.215 15.431 1.00 87.94 163 ASN A C 1
ATOM 1267 O O . ASN A 1 163 ? -2.496 8.019 14.636 1.00 87.94 163 ASN A O 1
ATOM 1271 N N . PRO A 1 164 ? -4.314 7.034 15.508 1.00 87.12 164 PRO A N 1
ATOM 1272 C CA . PRO A 1 164 ? -5.241 7.635 14.551 1.00 87.12 164 PRO A CA 1
ATOM 1273 C C . PRO A 1 164 ? -5.351 9.160 14.677 1.00 87.12 164 PRO A C 1
ATOM 1275 O O . PRO A 1 164 ? -5.689 9.828 13.710 1.00 87.12 164 PRO A O 1
ATOM 1278 N N . HIS A 1 165 ? -5.005 9.745 15.824 1.00 86.81 165 HIS A N 1
ATOM 1279 C CA . HIS A 1 165 ? -5.043 11.198 16.005 1.00 86.81 165 HIS A CA 1
ATOM 1280 C C . HIS A 1 165 ? -3.819 11.878 15.377 1.00 86.81 165 HIS A C 1
ATOM 1282 O O . HIS A 1 165 ? -3.923 12.940 14.762 1.00 86.81 165 HIS A O 1
ATOM 1288 N N . THR A 1 166 ? -2.642 11.262 15.510 1.00 86.81 166 THR A N 1
ATOM 1289 C CA . THR A 1 166 ? -1.373 11.857 15.051 1.00 86.81 166 THR A CA 1
ATOM 1290 C C . THR A 1 166 ? -0.883 11.308 13.712 1.00 86.81 166 THR A C 1
ATOM 1292 O O . THR A 1 166 ? -0.044 11.937 13.070 1.00 86.81 166 THR A O 1
ATOM 1295 N N . GLY A 1 167 ? -1.367 10.134 13.298 1.00 86.44 167 GLY A N 1
ATOM 1296 C CA . GLY A 1 1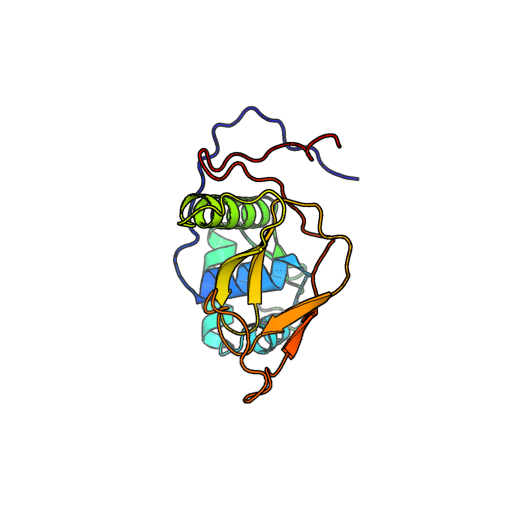67 ? -0.871 9.372 12.152 1.00 86.44 167 GLY A CA 1
ATOM 1297 C C . GLY A 1 167 ? 0.548 8.823 12.338 1.00 86.44 167 GLY A C 1
ATOM 1298 O O . GLY A 1 167 ? 1.163 8.377 11.373 1.00 86.44 167 GLY A O 1
ATOM 1299 N N . LYS A 1 168 ? 1.105 8.866 13.554 1.00 89.44 168 LYS A N 1
ATOM 1300 C CA . LYS A 1 168 ? 2.448 8.345 13.832 1.00 89.44 168 LYS A CA 1
ATOM 1301 C C . LYS A 1 168 ? 2.415 6.835 14.030 1.00 89.44 168 LYS A C 1
ATOM 1303 O O . LYS A 1 168 ? 1.482 6.308 14.637 1.00 89.44 168 LYS A O 1
ATOM 1308 N N . LEU A 1 169 ? 3.461 6.164 13.552 1.00 88.00 169 LEU A N 1
ATOM 1309 C CA . LEU A 1 169 ? 3.713 4.765 13.875 1.00 88.00 169 LEU A CA 1
ATOM 1310 C C . LEU A 1 169 ? 4.032 4.626 15.365 1.00 88.00 169 LEU A C 1
ATOM 1312 O O . LEU A 1 169 ? 4.756 5.442 15.937 1.00 88.00 169 LEU A O 1
ATOM 1316 N N . CYS A 1 170 ? 3.500 3.577 15.972 1.00 86.62 170 CYS A N 1
ATOM 1317 C CA . CYS A 1 170 ? 3.717 3.224 17.363 1.00 86.62 170 CYS A CA 1
ATOM 1318 C C . CYS A 1 170 ? 4.334 1.827 17.452 1.00 86.62 170 CYS A C 1
ATOM 1320 O O . CYS A 1 170 ? 4.225 1.022 16.525 1.00 86.62 170 CYS A O 1
ATOM 1322 N N . ALA A 1 171 ? 4.985 1.545 18.579 1.00 83.50 171 ALA A N 1
ATOM 1323 C CA . ALA A 1 171 ? 5.287 0.169 18.934 1.00 83.50 171 ALA A CA 1
ATOM 1324 C C . ALA A 1 171 ? 3.978 -0.596 19.175 1.00 83.50 171 ALA A C 1
ATOM 1326 O O . ALA A 1 171 ? 2.939 0.005 19.462 1.00 83.50 171 ALA A O 1
ATOM 1327 N N . GLU A 1 172 ? 4.048 -1.918 19.052 1.00 79.62 172 GLU A N 1
ATOM 1328 C CA . GLU A 1 172 ? 2.970 -2.794 19.493 1.00 79.62 172 GLU A CA 1
ATOM 1329 C C . GLU A 1 172 ? 2.648 -2.486 20.965 1.00 79.62 172 GLU A C 1
ATOM 1331 O O . GLU A 1 172 ? 3.577 -2.433 21.779 1.00 79.62 172 GLU A O 1
ATOM 1336 N N . PRO A 1 173 ? 1.381 -2.180 21.306 1.00 69.69 173 PRO A N 1
ATOM 1337 C CA . PRO A 1 173 ? 1.002 -1.911 22.678 1.00 69.69 173 PRO A CA 1
ATOM 1338 C C . PRO A 1 173 ? 1.290 -3.161 23.507 1.00 69.69 173 PRO A C 1
ATOM 1340 O O . PRO A 1 173 ? 0.897 -4.268 23.142 1.00 69.69 173 PRO A O 1
ATOM 1343 N N . SER A 1 174 ? 2.013 -2.977 24.608 1.00 63.09 174 SER A N 1
ATOM 1344 C CA . SER A 1 174 ? 2.196 -4.017 25.614 1.00 63.09 174 SER A CA 1
ATOM 1345 C C . SER A 1 174 ? 0.829 -4.396 26.181 1.00 63.09 174 SER A C 1
ATOM 1347 O O . SER A 1 174 ? 0.084 -3.500 26.586 1.00 63.09 174 SER A O 1
ATOM 1349 N N . ALA A 1 175 ? 0.523 -5.694 26.157 1.00 56.19 175 ALA A N 1
ATOM 1350 C CA . ALA A 1 175 ? -0.676 -6.275 26.758 1.00 56.19 175 ALA A CA 1
ATOM 1351 C C . ALA A 1 175 ? -0.781 -5.973 28.260 1.00 56.19 175 ALA A C 1
ATOM 1353 O O . ALA A 1 175 ? 0.285 -5.880 28.917 1.00 56.19 175 ALA A O 1
#

Mean predicted aligned error: 8.09 Å

Radius of gyration: 18.49 Å; Cα contacts (8 Å, |Δi|>4): 218; chains: 1; bounding box: 53×30×48 Å

Sequence (175 aa):
MAETMSPNSEVKPRRIRGLHRRRVLFALSRSDLTVAQISRQTSLRMPHVSAELKRLRNEEMVSSTGDPGARGSSIYLTQRGREAIILDEAHRVQSCTPIPSSSNAVCMVSRDRDQLLLASTLPFDQASIAIPDRPFSGTDSSGSEGVIWTLAEVENKIRRWINPHTGKLCAEPSA